Protein AF-A0A0Q9KCP9-F1 (afdb_monomer_lite)

Structure (mmCIF, N/CA/C/O backbone):
data_AF-A0A0Q9KCP9-F1
#
_entry.id   AF-A0A0Q9KCP9-F1
#
loop_
_atom_site.group_PDB
_atom_site.id
_atom_site.type_symbol
_atom_site.label_atom_id
_atom_site.label_alt_id
_atom_site.label_comp_id
_atom_site.label_asym_id
_atom_site.label_entity_id
_atom_site.label_seq_id
_atom_site.pdbx_PDB_ins_code
_atom_site.Cartn_x
_atom_site.Cartn_y
_atom_site.Cartn_z
_atom_site.occupancy
_atom_site.B_iso_or_equiv
_atom_site.auth_seq_id
_atom_site.auth_comp_id
_atom_site.auth_asym_id
_atom_site.auth_atom_id
_atom_site.pdbx_PDB_model_num
ATOM 1 N N . MET A 1 1 ? 23.880 4.879 -19.444 1.00 65.62 1 MET A N 1
ATOM 2 C CA . MET A 1 1 ? 23.329 4.225 -18.237 1.00 65.62 1 MET A CA 1
ATOM 3 C C . MET A 1 1 ? 23.981 2.859 -18.103 1.00 65.62 1 MET A C 1
ATOM 5 O O . MET A 1 1 ? 24.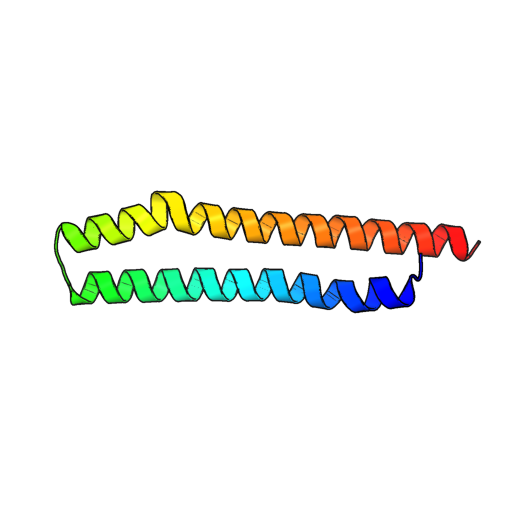157 2.213 -19.126 1.00 65.62 1 MET A O 1
ATOM 9 N N . ASN A 1 2 ? 24.380 2.426 -16.905 1.00 85.25 2 ASN A N 1
ATOM 10 C CA . ASN A 1 2 ? 24.867 1.055 -16.723 1.00 85.25 2 ASN A CA 1
ATOM 11 C C . ASN A 1 2 ? 23.653 0.130 -16.538 1.00 85.25 2 ASN A C 1
ATOM 13 O O . ASN A 1 2 ? 23.089 0.065 -15.447 1.00 85.25 2 ASN A O 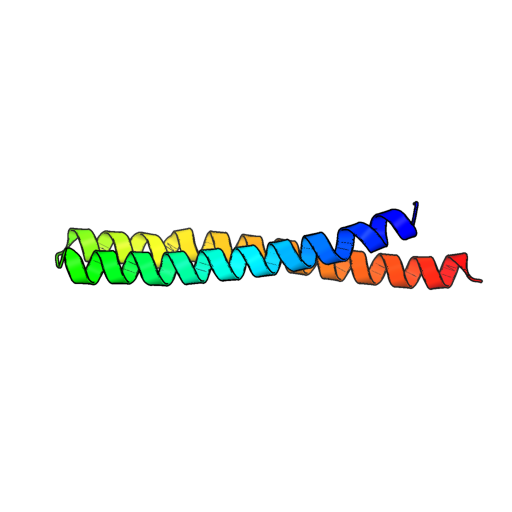1
ATOM 17 N N . LEU A 1 3 ? 23.223 -0.519 -17.624 1.00 85.56 3 LEU A N 1
ATOM 18 C CA . LEU A 1 3 ? 22.022 -1.360 -17.645 1.00 85.56 3 LEU A CA 1
ATOM 19 C C . LEU A 1 3 ? 22.087 -2.513 -16.639 1.00 85.56 3 LEU A C 1
ATOM 21 O O . LEU A 1 3 ? 21.049 -2.885 -16.105 1.00 85.56 3 LEU A O 1
ATOM 25 N N . ASP A 1 4 ? 23.273 -3.044 -16.344 1.00 87.75 4 ASP A N 1
ATOM 26 C CA . ASP A 1 4 ? 23.426 -4.163 -15.410 1.00 87.75 4 ASP A CA 1
ATOM 27 C C . ASP A 1 4 ? 23.206 -3.728 -13.961 1.00 87.75 4 ASP A C 1
ATOM 29 O O . ASP A 1 4 ? 22.523 -4.420 -13.207 1.00 87.75 4 ASP A O 1
ATOM 33 N N . ILE A 1 5 ? 23.695 -2.538 -13.589 1.00 90.00 5 ILE A N 1
ATOM 34 C CA . ILE A 1 5 ? 23.405 -1.945 -12.274 1.00 90.00 5 ILE A CA 1
ATOM 35 C C . ILE A 1 5 ? 21.898 -1.720 -12.129 1.00 90.00 5 ILE A C 1
ATOM 37 O O . ILE A 1 5 ? 21.302 -2.137 -11.142 1.00 90.00 5 ILE A O 1
ATOM 41 N N . VAL A 1 6 ? 21.262 -1.109 -13.131 1.00 89.19 6 VAL A N 1
ATOM 42 C CA . VAL A 1 6 ? 19.830 -0.777 -13.075 1.00 89.19 6 VAL A CA 1
ATOM 43 C C . VAL A 1 6 ? 18.953 -2.037 -13.048 1.00 89.19 6 VAL A C 1
ATOM 45 O O . VAL A 1 6 ? 18.006 -2.110 -12.266 1.00 89.19 6 VAL A O 1
ATOM 48 N N . LYS A 1 7 ? 19.303 -3.073 -13.823 1.00 90.25 7 LYS A N 1
ATOM 49 C CA . LYS A 1 7 ? 18.668 -4.400 -13.745 1.00 90.25 7 LYS A CA 1
ATOM 50 C C . LYS A 1 7 ? 18.817 -5.038 -12.363 1.00 90.25 7 LYS A C 1
ATOM 52 O O . LYS A 1 7 ? 17.903 -5.731 -11.934 1.00 90.25 7 LYS A O 1
ATOM 57 N N . GLY A 1 8 ? 19.936 -4.808 -11.675 1.00 93.50 8 GLY A N 1
ATOM 58 C CA . GLY A 1 8 ? 20.163 -5.285 -10.309 1.00 93.50 8 GLY A CA 1
ATOM 59 C C . GLY A 1 8 ? 19.325 -4.564 -9.244 1.00 93.50 8 GLY A C 1
ATOM 60 O O . GLY A 1 8 ? 19.011 -5.158 -8.213 1.00 93.50 8 GLY A O 1
ATOM 61 N N . GLU A 1 9 ? 18.931 -3.312 -9.485 1.00 92.88 9 GLU A N 1
ATOM 62 C CA . GLU A 1 9 ? 18.076 -2.543 -8.569 1.00 92.88 9 GLU A CA 1
ATOM 63 C C . GLU A 1 9 ? 16.583 -2.863 -8.733 1.00 92.88 9 GLU A C 1
ATOM 65 O O . GLU A 1 9 ? 15.848 -2.852 -7.745 1.00 92.88 9 GLU A O 1
ATOM 70 N N . LEU A 1 10 ? 16.130 -3.203 -9.947 1.00 93.38 10 LEU A N 1
ATOM 71 C CA . LEU A 1 10 ? 14.712 -3.450 -10.243 1.00 93.38 10 LEU A CA 1
ATOM 72 C C . LEU A 1 10 ? 14.048 -4.490 -9.303 1.00 93.38 10 LEU A C 1
ATOM 74 O O . LEU A 1 10 ? 12.977 -4.187 -8.772 1.00 93.38 10 LEU A O 1
ATOM 78 N N . PRO A 1 11 ? 14.656 -5.660 -9.004 1.00 95.31 11 PRO A N 1
ATOM 79 C CA . PRO A 1 11 ? 14.085 -6.614 -8.052 1.00 95.31 11 PRO A CA 1
ATOM 80 C C . PRO A 1 11 ? 13.959 -6.059 -6.630 1.00 95.31 11 PRO A C 1
ATOM 82 O O . PRO A 1 11 ? 13.042 -6.425 -5.903 1.00 95.31 11 PRO A O 1
ATOM 85 N N . LYS A 1 12 ? 14.849 -5.149 -6.215 1.00 95.44 12 LYS A N 1
ATOM 86 C CA . LYS A 1 12 ? 14.768 -4.535 -4.882 1.00 95.44 12 LYS A CA 1
ATOM 87 C C . LYS A 1 12 ? 13.539 -3.638 -4.775 1.00 95.44 12 LYS A C 1
ATOM 89 O O . LYS A 1 12 ? 12.881 -3.632 -3.745 1.00 95.44 12 LYS A O 1
ATOM 94 N N . TRP A 1 13 ? 13.207 -2.909 -5.839 1.00 94.69 13 TRP A N 1
ATOM 95 C CA . TRP A 1 13 ? 12.024 -2.045 -5.869 1.00 94.69 13 TRP A CA 1
ATOM 96 C C . TRP A 1 13 ? 10.729 -2.861 -5.921 1.00 94.69 13 TRP A C 1
ATOM 98 O O . TRP A 1 13 ? 9.760 -2.512 -5.252 1.00 94.69 13 TRP A O 1
ATOM 108 N N . GLN A 1 14 ? 10.742 -3.996 -6.628 1.00 95.25 14 GLN A N 1
ATOM 109 C CA . GLN A 1 14 ? 9.654 -4.979 -6.577 1.00 95.25 14 GLN A CA 1
ATOM 110 C C . GLN A 1 14 ? 9.433 -5.498 -5.153 1.00 95.25 14 GLN A C 1
ATOM 112 O O . GLN A 1 14 ? 8.296 -5.525 -4.685 1.00 95.25 14 GLN A O 1
ATOM 117 N N . ASN A 1 15 ? 10.514 -5.843 -4.448 1.00 97.44 15 ASN A N 1
ATOM 118 C CA . ASN A 1 15 ? 10.434 -6.282 -3.057 1.00 97.44 15 ASN A CA 1
ATOM 119 C C . ASN A 1 15 ? 9.893 -5.174 -2.143 1.00 97.44 15 ASN A C 1
ATOM 121 O O . ASN A 1 15 ? 9.028 -5.451 -1.327 1.00 97.44 15 ASN A O 1
ATOM 125 N N . LEU A 1 16 ? 10.290 -3.909 -2.334 1.00 96.94 16 LEU A N 1
ATOM 126 C CA . LEU A 1 16 ? 9.749 -2.790 -1.548 1.00 96.94 16 LEU A CA 1
ATOM 127 C C . LEU A 1 16 ? 8.222 -2.650 -1.681 1.00 96.94 16 LEU A C 1
ATOM 129 O O . LEU A 1 16 ? 7.547 -2.350 -0.697 1.00 96.94 16 LEU A O 1
ATOM 133 N N . ALA A 1 17 ? 7.653 -2.885 -2.868 1.00 97.06 17 ALA A N 1
ATOM 134 C CA . ALA A 1 17 ? 6.197 -2.886 -3.041 1.00 97.06 17 ALA A CA 1
ATOM 135 C C . ALA A 1 17 ? 5.518 -4.054 -2.295 1.00 97.06 17 ALA A C 1
ATOM 137 O O . ALA A 1 17 ? 4.428 -3.887 -1.746 1.00 97.06 17 ALA A O 1
ATOM 138 N N . GLN A 1 18 ? 6.164 -5.222 -2.240 1.00 97.44 18 GLN A N 1
ATOM 139 C CA . GLN A 1 18 ? 5.683 -6.384 -1.479 1.00 97.44 18 GLN A CA 1
ATOM 140 C C . GLN A 1 18 ? 5.812 -6.174 0.037 1.00 97.44 18 GLN A C 1
ATOM 142 O O . GLN A 1 18 ? 4.909 -6.537 0.795 1.00 97.44 18 GLN A O 1
ATOM 147 N N . ASP A 1 19 ? 6.892 -5.536 0.482 1.00 97.94 19 ASP A N 1
ATOM 148 C CA . ASP A 1 19 ? 7.098 -5.166 1.880 1.00 97.94 19 ASP A CA 1
ATOM 149 C C . ASP A 1 19 ? 6.018 -4.175 2.332 1.00 97.94 19 ASP A C 1
ATOM 151 O O . ASP A 1 19 ? 5.439 -4.341 3.404 1.00 97.94 19 ASP A O 1
ATOM 155 N N . LEU A 1 20 ? 5.664 -3.194 1.489 1.00 97.81 20 LEU A N 1
ATOM 156 C CA . LEU A 1 20 ? 4.549 -2.279 1.758 1.00 97.81 20 LEU A CA 1
ATOM 157 C C . LEU A 1 20 ? 3.209 -3.013 1.883 1.00 97.81 20 LEU A C 1
ATOM 159 O O . LEU A 1 20 ? 2.447 -2.715 2.799 1.00 97.81 20 LEU A O 1
ATOM 163 N N . GLU A 1 21 ? 2.926 -3.992 1.021 1.00 97.81 21 GLU A N 1
ATOM 164 C CA . GLU A 1 21 ? 1.720 -4.828 1.144 1.00 97.81 21 GLU A CA 1
ATOM 165 C C . GLU A 1 21 ? 1.691 -5.600 2.473 1.00 97.81 21 GLU A C 1
ATOM 167 O O . GLU A 1 21 ? 0.660 -5.666 3.151 1.00 97.81 21 GLU A O 1
ATOM 172 N N . THR A 1 22 ? 2.841 -6.141 2.879 1.00 98.31 22 THR A N 1
ATOM 173 C CA . THR A 1 22 ? 2.996 -6.864 4.148 1.00 98.31 22 THR A CA 1
ATOM 174 C C . THR A 1 22 ? 2.767 -5.939 5.343 1.00 98.31 22 THR A C 1
ATOM 176 O O . THR A 1 22 ? 2.073 -6.315 6.291 1.00 98.31 22 THR A O 1
ATOM 179 N N . VAL A 1 23 ? 3.294 -4.712 5.291 1.00 98.06 23 VAL A N 1
ATOM 180 C CA . VAL A 1 23 ? 3.066 -3.683 6.314 1.00 98.06 23 VAL A CA 1
ATOM 181 C C . VAL A 1 23 ? 1.588 -3.312 6.388 1.00 98.06 23 VAL A C 1
ATOM 183 O O . VAL A 1 23 ? 1.030 -3.326 7.481 1.00 98.06 23 VAL A O 1
ATOM 186 N N . ILE A 1 24 ? 0.935 -3.039 5.254 1.00 98.00 24 ILE A N 1
ATOM 187 C CA . ILE A 1 24 ? -0.497 -2.700 5.211 1.00 98.00 24 ILE A CA 1
ATOM 188 C C . ILE A 1 24 ? -1.327 -3.812 5.857 1.00 98.00 24 ILE A C 1
ATOM 190 O O . ILE A 1 24 ? -2.133 -3.534 6.740 1.00 98.00 24 ILE A O 1
ATOM 194 N N . THR A 1 25 ? -1.075 -5.068 5.483 1.00 98.19 25 THR A N 1
ATOM 195 C CA . THR A 1 25 ? -1.790 -6.235 6.025 1.00 98.19 25 THR A CA 1
ATOM 196 C C . THR A 1 25 ? -1.548 -6.417 7.527 1.00 98.19 25 THR A C 1
ATOM 198 O O . THR A 1 25 ? -2.466 -6.737 8.287 1.00 98.19 25 THR A O 1
ATOM 201 N N . SER A 1 26 ? -0.311 -6.193 7.977 1.00 98.12 26 SER A N 1
ATOM 202 C CA . SER A 1 26 ? 0.046 -6.294 9.395 1.00 98.12 26 SER A CA 1
ATOM 203 C C . SER A 1 26 ? -0.647 -5.216 10.223 1.00 98.12 26 SER A C 1
ATOM 205 O O . SER A 1 26 ? -1.178 -5.515 11.290 1.00 98.12 26 SER A O 1
ATOM 207 N N . VAL A 1 27 ? -0.690 -3.976 9.726 1.00 97.81 27 VAL A N 1
ATOM 208 C CA . VAL A 1 27 ? -1.381 -2.880 10.412 1.00 97.81 27 VAL A CA 1
ATOM 209 C C . VAL A 1 27 ? -2.896 -3.089 10.383 1.00 97.81 27 VAL A C 1
ATOM 211 O O . VAL A 1 27 ? -3.522 -2.912 11.421 1.00 97.81 27 VAL A O 1
ATOM 214 N N . ASP A 1 28 ? -3.477 -3.549 9.266 1.00 97.50 28 ASP A N 1
ATOM 215 C CA . ASP A 1 28 ? -4.896 -3.941 9.189 1.00 97.50 28 ASP A CA 1
ATOM 216 C C . ASP A 1 28 ? -5.246 -4.943 10.310 1.00 97.50 28 ASP A C 1
ATOM 218 O O . ASP A 1 28 ? -6.231 -4.762 11.027 1.00 97.50 28 ASP A O 1
ATOM 222 N N . THR A 1 29 ? -4.397 -5.957 10.515 1.00 97.94 29 THR A N 1
ATOM 223 C CA . THR A 1 29 ? -4.576 -6.970 11.569 1.00 97.94 29 THR A CA 1
ATOM 224 C C . THR A 1 29 ? -4.465 -6.360 12.969 1.00 97.94 29 THR A C 1
ATOM 226 O O . THR A 1 29 ? -5.360 -6.533 13.791 1.00 97.94 29 THR A O 1
ATOM 229 N N . GLN A 1 30 ? -3.401 -5.600 13.240 1.00 97.25 30 GLN A N 1
ATOM 230 C CA . GLN A 1 30 ? -3.142 -5.019 14.564 1.00 97.25 30 GLN A CA 1
ATOM 231 C C . GLN A 1 30 ? -4.180 -3.967 14.966 1.00 97.25 30 GLN A C 1
ATOM 233 O O . GLN A 1 30 ? -4.529 -3.859 16.140 1.00 97.25 30 GLN A O 1
ATOM 238 N N . VAL A 1 31 ? -4.692 -3.193 14.005 1.00 96.94 31 VAL A N 1
ATOM 239 C CA . VAL A 1 31 ? -5.770 -2.225 14.239 1.00 96.94 31 VAL A CA 1
ATOM 240 C C . VAL A 1 31 ? -7.050 -2.944 14.653 1.00 96.94 31 VAL A C 1
ATOM 242 O O . VAL A 1 31 ? -7.709 -2.509 15.597 1.00 96.94 31 VAL A O 1
ATOM 245 N N . GLN A 1 32 ? -7.377 -4.062 14.000 1.00 95.12 32 GLN A N 1
ATOM 246 C CA . GLN A 1 32 ? -8.543 -4.857 14.374 1.00 95.12 32 GLN A CA 1
ATOM 247 C C . GLN A 1 32 ? -8.366 -5.523 15.746 1.00 95.12 32 GLN A C 1
ATOM 249 O O . GLN A 1 32 ? -9.259 -5.425 16.581 1.00 95.12 32 GLN A O 1
ATOM 254 N N . GLU A 1 33 ? -7.205 -6.122 16.023 1.00 96.25 33 GLU A N 1
ATOM 255 C CA . GLU A 1 33 ? -6.901 -6.716 17.334 1.00 96.25 33 GLU A CA 1
ATOM 256 C C . GLU A 1 33 ? -6.981 -5.682 18.469 1.00 96.25 33 GLU A C 1
ATOM 258 O O . GLU A 1 33 ? -7.524 -5.965 19.539 1.00 96.25 33 GLU A O 1
ATOM 263 N N . ALA A 1 34 ? -6.484 -4.462 18.238 1.00 94.06 34 ALA A N 1
ATOM 264 C CA . ALA A 1 34 ? -6.593 -3.367 19.197 1.00 94.06 34 ALA A CA 1
ATOM 265 C C . ALA A 1 34 ? -8.055 -2.960 19.438 1.00 94.06 34 ALA A C 1
ATOM 267 O O . ALA A 1 34 ? -8.441 -2.704 20.582 1.00 94.06 34 ALA A O 1
ATOM 268 N N . ASN A 1 35 ? -8.872 -2.927 18.380 1.00 95.69 35 ASN A N 1
ATOM 269 C CA . ASN A 1 35 ? -10.295 -2.631 18.490 1.00 95.69 35 ASN A CA 1
ATOM 270 C C . ASN A 1 35 ? -11.042 -3.686 19.310 1.00 95.69 35 ASN A C 1
ATOM 272 O O . ASN A 1 35 ? -11.768 -3.338 20.240 1.00 95.69 35 ASN A O 1
ATOM 276 N N . ASP A 1 36 ? -10.794 -4.960 19.015 1.00 94.81 36 ASP A N 1
ATOM 277 C CA . ASP A 1 36 ? -11.427 -6.098 19.683 1.00 94.81 36 ASP A CA 1
ATOM 278 C C . ASP A 1 36 ? -11.011 -6.216 21.162 1.00 94.81 36 ASP A C 1
ATOM 280 O O . ASP A 1 36 ? -11.751 -6.770 21.976 1.00 94.81 36 ASP A O 1
ATOM 284 N N . ALA A 1 37 ? -9.834 -5.700 21.537 1.00 95.12 37 ALA A N 1
ATOM 285 C CA . ALA A 1 37 ? -9.355 -5.690 22.918 1.00 95.12 37 ALA A CA 1
ATOM 286 C C . ALA A 1 37 ? -9.890 -4.501 23.735 1.00 95.12 37 ALA A C 1
ATOM 288 O O . ALA A 1 37 ? -10.239 -4.668 24.906 1.00 95.12 37 ALA A O 1
ATOM 289 N N . TRP A 1 38 ? -9.942 -3.301 23.146 1.00 91.56 38 TRP A N 1
ATOM 290 C CA . TRP A 1 38 ? -10.382 -2.089 23.845 1.00 91.56 38 TRP A CA 1
ATOM 291 C C . TRP A 1 38 ? -11.912 -2.026 23.943 1.00 91.56 38 TRP A C 1
ATOM 293 O O . TRP A 1 38 ? -12.434 -1.823 25.037 1.00 91.56 38 TRP A O 1
ATOM 303 N N . ASN A 1 39 ? -12.629 -2.263 22.841 1.00 85.38 39 ASN A N 1
ATOM 304 C CA . ASN A 1 39 ? -14.087 -2.155 22.729 1.00 85.38 39 ASN A CA 1
ATOM 305 C C . ASN A 1 39 ? -14.654 -0.820 23.253 1.00 85.38 39 ASN A C 1
ATOM 307 O O . ASN A 1 39 ? -15.106 -0.715 24.397 1.00 85.38 39 ASN A O 1
ATOM 311 N N . GLY A 1 40 ? -14.699 0.204 22.399 1.00 92.50 40 GLY A N 1
ATOM 312 C CA . GLY A 1 40 ? -15.407 1.443 22.711 1.00 92.50 40 GLY A CA 1
ATOM 313 C C . GLY A 1 40 ? -15.331 2.510 21.615 1.00 92.50 40 GLY A C 1
ATOM 314 O O . GLY A 1 40 ? -14.634 2.337 20.621 1.00 92.50 40 GLY A O 1
ATOM 315 N N . PRO A 1 41 ? -15.995 3.663 21.811 1.00 93.56 41 PRO A N 1
ATOM 316 C CA . PRO A 1 41 ? -16.057 4.721 20.797 1.00 93.56 41 PRO A CA 1
ATOM 317 C C . PRO A 1 41 ? -14.684 5.247 20.350 1.00 93.56 41 PRO A C 1
ATOM 319 O O . PRO A 1 41 ? -14.512 5.646 19.200 1.00 93.56 41 PRO A O 1
ATOM 322 N N . ASP A 1 42 ? -13.701 5.247 21.253 1.00 93.31 42 ASP A N 1
ATOM 323 C CA . ASP A 1 42 ? -12.333 5.664 20.938 1.00 93.31 42 ASP A CA 1
ATOM 324 C C . ASP A 1 42 ? -11.620 4.646 20.036 1.00 93.31 42 ASP A C 1
ATOM 326 O O . ASP A 1 42 ? -10.881 5.043 19.133 1.00 93.31 42 ASP A O 1
ATOM 330 N N . SER A 1 43 ? -11.869 3.345 20.228 1.00 94.44 43 SER A N 1
ATOM 331 C CA . SER A 1 43 ? -11.304 2.303 19.369 1.00 94.44 43 SER A CA 1
ATOM 332 C C . SER A 1 43 ? -11.959 2.310 17.988 1.00 94.44 43 SER A C 1
ATOM 334 O O . SER A 1 43 ? -11.247 2.263 16.987 1.00 94.44 43 SER A O 1
ATOM 336 N N . ASP A 1 44 ? -13.277 2.521 17.916 1.00 95.19 44 ASP A N 1
ATOM 337 C CA . ASP A 1 44 ? -13.992 2.715 16.647 1.00 95.19 44 ASP A CA 1
ATOM 338 C C . ASP A 1 44 ? -13.424 3.910 15.865 1.00 95.19 44 ASP A C 1
ATOM 340 O O . ASP A 1 44 ? -13.224 3.844 14.648 1.00 95.19 44 ASP A O 1
ATOM 344 N N . LYS A 1 45 ? -13.113 5.010 16.565 1.00 95.06 45 LYS A N 1
ATOM 345 C CA . LYS A 1 45 ? -12.484 6.189 15.962 1.00 95.06 45 LYS A CA 1
ATOM 346 C C . LYS A 1 45 ? -11.076 5.882 15.451 1.00 95.06 45 LY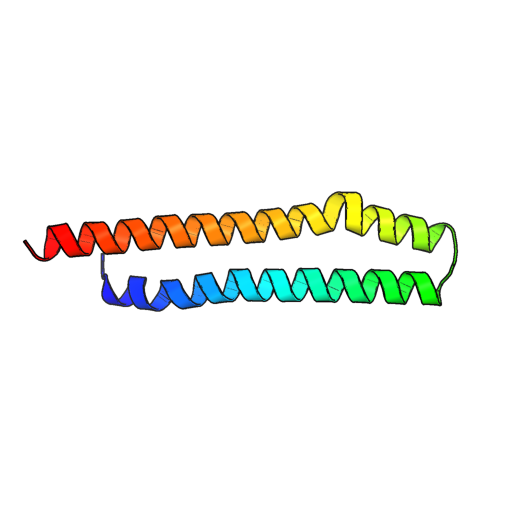S A C 1
ATOM 348 O O . LYS A 1 45 ? -10.743 6.294 14.343 1.00 95.06 45 LYS A O 1
ATOM 353 N N . PHE A 1 46 ? -10.273 5.146 16.214 1.00 94.75 46 PHE A N 1
ATOM 354 C CA . PHE A 1 46 ? -8.936 4.726 15.792 1.00 94.75 46 PHE A CA 1
ATOM 355 C C . PHE A 1 46 ? -8.979 3.853 14.525 1.00 94.75 46 PHE A C 1
ATOM 357 O O . PHE A 1 46 ? -8.227 4.096 13.578 1.00 94.75 46 PHE A O 1
ATOM 364 N N . VAL A 1 47 ? -9.913 2.897 14.452 1.00 96.69 47 VAL A N 1
ATOM 365 C CA . VAL A 1 47 ? -10.152 2.093 13.240 1.00 96.69 47 VAL A CA 1
ATOM 366 C C . VAL A 1 47 ? -10.559 2.985 12.067 1.00 96.69 47 VAL A C 1
ATOM 368 O O . VAL A 1 47 ? -10.034 2.829 10.962 1.00 96.69 47 VAL A O 1
ATOM 371 N N . ALA A 1 48 ? -11.458 3.946 12.293 1.00 96.44 48 ALA A N 1
ATOM 372 C CA . ALA A 1 48 ? -11.903 4.872 11.257 1.00 96.44 48 ALA A CA 1
ATOM 373 C C . ALA A 1 48 ? -10.767 5.773 10.738 1.00 96.44 48 ALA A C 1
ATOM 375 O O . ALA A 1 48 ? -10.687 6.013 9.534 1.00 96.44 48 ALA A O 1
ATOM 376 N N . GLU A 1 49 ? -9.868 6.242 11.608 1.00 95.94 49 GLU A N 1
ATOM 377 C CA . GLU A 1 49 ? -8.681 7.020 11.223 1.00 95.94 49 GLU A CA 1
ATOM 378 C C . GLU A 1 49 ? -7.720 6.185 10.360 1.00 95.94 49 GLU A C 1
ATOM 380 O O . GLU A 1 49 ? -7.275 6.634 9.295 1.00 95.94 49 GLU A O 1
ATOM 385 N N . TRP A 1 50 ? -7.457 4.936 10.762 1.00 96.56 50 TRP A N 1
ATOM 386 C CA . TRP A 1 50 ? -6.661 4.003 9.966 1.00 96.56 50 TRP A CA 1
ATOM 387 C C . TRP A 1 50 ? -7.274 3.762 8.578 1.00 96.56 50 TRP A C 1
ATOM 389 O O . TRP A 1 50 ? -6.608 3.982 7.561 1.00 96.56 50 TRP A O 1
ATOM 399 N N . GLN A 1 51 ? -8.545 3.355 8.523 1.00 94.88 51 GLN A N 1
ATOM 400 C CA . GLN A 1 51 ? -9.229 2.999 7.276 1.00 94.88 51 GLN A CA 1
ATOM 401 C C . GLN A 1 51 ? -9.459 4.210 6.363 1.00 94.88 51 GLN A C 1
ATOM 403 O O . GLN A 1 51 ? -9.343 4.094 5.142 1.00 94.88 51 GLN A O 1
ATOM 408 N N . GLY A 1 52 ? -9.782 5.368 6.943 1.00 93.62 52 GLY A N 1
ATOM 409 C CA . GLY A 1 52 ? -10.178 6.565 6.207 1.00 93.62 52 GLY A CA 1
ATOM 410 C C . GLY A 1 52 ? -9.014 7.357 5.617 1.00 93.62 52 GLY A C 1
ATOM 411 O O . GLY A 1 52 ? -9.195 8.035 4.606 1.00 93.62 52 GLY A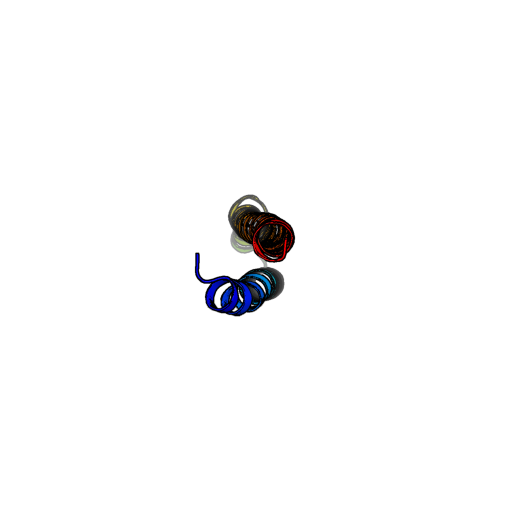 O 1
ATOM 412 N N . GLN A 1 53 ? -7.823 7.278 6.216 1.00 92.94 53 GLN A N 1
ATOM 413 C CA . GLN A 1 53 ? -6.688 8.104 5.804 1.00 92.94 53 GLN A CA 1
ATOM 414 C C . GLN A 1 53 ? -5.403 7.297 5.623 1.00 92.94 53 GLN A C 1
ATOM 416 O O . GLN A 1 53 ? -4.836 7.270 4.527 1.00 92.94 53 GLN A O 1
ATOM 421 N N . HIS A 1 54 ? -4.923 6.650 6.682 1.00 96.19 54 HIS A N 1
ATOM 422 C CA . HIS A 1 54 ? -3.563 6.107 6.712 1.00 96.19 54 HIS A CA 1
ATOM 423 C C . HIS A 1 54 ? -3.376 4.913 5.776 1.00 96.19 54 HIS A C 1
ATOM 425 O O . HIS A 1 54 ? -2.388 4.850 5.038 1.00 96.19 54 HIS A O 1
ATOM 431 N N . ARG A 1 55 ? -4.362 4.014 5.723 1.00 97.62 55 ARG A N 1
ATOM 432 C CA . ARG A 1 55 ? -4.340 2.864 4.819 1.00 97.62 55 ARG A CA 1
ATOM 433 C C . ARG A 1 55 ? -4.246 3.298 3.358 1.00 97.62 55 ARG A C 1
ATOM 435 O O . ARG A 1 55 ? -3.416 2.788 2.610 1.00 97.62 55 ARG A O 1
ATOM 442 N N . ALA A 1 56 ? -5.057 4.278 2.955 1.00 96.81 56 ALA A N 1
ATOM 443 C CA . ALA A 1 56 ? -5.066 4.788 1.586 1.00 96.81 56 ALA A CA 1
ATOM 444 C C . ALA A 1 56 ? -3.729 5.441 1.195 1.00 96.81 56 ALA A C 1
ATOM 446 O O . ALA A 1 56 ? -3.273 5.277 0.064 1.00 96.81 56 ALA A O 1
ATOM 447 N N . GLN A 1 57 ? -3.067 6.135 2.126 1.00 97.25 57 GLN A N 1
ATOM 448 C CA . GLN A 1 57 ? -1.747 6.727 1.890 1.00 97.25 57 GLN A CA 1
ATOM 449 C C . GLN A 1 57 ? -0.673 5.660 1.637 1.00 97.25 57 GLN A C 1
ATOM 451 O O . GLN A 1 57 ? 0.132 5.812 0.717 1.00 97.25 57 GLN A O 1
ATOM 456 N N . LEU A 1 58 ? -0.683 4.562 2.401 1.00 97.31 58 LEU A N 1
ATOM 457 C CA . LEU A 1 58 ? 0.252 3.450 2.202 1.00 97.31 58 LEU A CA 1
ATOM 458 C C . LEU A 1 58 ? -0.024 2.685 0.904 1.00 97.31 58 LEU A C 1
ATOM 460 O O . LEU A 1 58 ? 0.914 2.374 0.170 1.00 97.31 58 LEU A O 1
ATOM 464 N N . VAL A 1 59 ? -1.298 2.452 0.573 1.00 98.06 59 VAL A N 1
ATOM 465 C CA . VAL A 1 59 ? -1.690 1.887 -0.729 1.00 98.06 59 VAL A CA 1
ATOM 466 C C . VAL A 1 59 ? -1.204 2.788 -1.869 1.00 98.06 59 VAL A C 1
ATOM 468 O O . VAL A 1 59 ? -0.613 2.298 -2.826 1.00 98.06 59 VAL A O 1
ATOM 471 N N . GLY A 1 60 ? -1.367 4.108 -1.744 1.00 97.62 60 GLY A N 1
ATOM 472 C CA . GLY A 1 60 ? -0.855 5.067 -2.722 1.00 97.62 60 GLY A CA 1
ATOM 473 C C . GLY A 1 60 ? 0.667 4.996 -2.883 1.00 97.62 60 GLY A C 1
ATOM 474 O O . GLY A 1 60 ? 1.164 4.987 -4.008 1.00 97.62 60 GLY A O 1
ATOM 475 N N . ALA A 1 61 ? 1.413 4.883 -1.780 1.00 97.50 61 ALA A N 1
ATOM 476 C CA . ALA A 1 61 ? 2.864 4.705 -1.818 1.00 97.50 61 ALA A CA 1
ATOM 477 C C . ALA A 1 61 ? 3.267 3.406 -2.535 1.00 97.50 61 ALA A C 1
ATOM 479 O O . ALA A 1 61 ? 4.155 3.431 -3.388 1.00 97.50 61 ALA A O 1
ATOM 480 N N . LYS A 1 62 ? 2.579 2.292 -2.255 1.00 98.06 62 LYS A N 1
ATOM 481 C CA . LYS A 1 62 ? 2.792 1.013 -2.943 1.00 98.06 62 LYS A CA 1
ATOM 482 C C . LYS A 1 62 ? 2.578 1.154 -4.453 1.00 98.06 62 LYS A C 1
ATOM 484 O O . LYS A 1 62 ? 3.465 0.798 -5.225 1.00 98.06 62 LYS A O 1
ATOM 489 N N . THR A 1 63 ? 1.461 1.751 -4.871 1.00 97.81 63 THR A N 1
ATOM 490 C CA . THR A 1 63 ? 1.150 1.978 -6.292 1.00 97.81 63 THR A CA 1
ATOM 491 C C . THR A 1 63 ? 2.202 2.846 -6.987 1.00 97.81 63 THR A C 1
ATOM 493 O O . THR A 1 63 ? 2.571 2.574 -8.128 1.00 97.81 63 THR A O 1
ATOM 496 N N . LEU A 1 64 ? 2.742 3.865 -6.310 1.00 98.12 64 LEU A N 1
ATOM 497 C CA . LEU A 1 64 ? 3.836 4.673 -6.859 1.00 98.12 64 LEU A CA 1
ATOM 498 C C . LEU A 1 64 ? 5.097 3.835 -7.113 1.00 98.12 64 LEU A C 1
ATOM 500 O O . LEU A 1 64 ? 5.707 3.963 -8.175 1.00 98.12 64 LEU A O 1
ATOM 504 N N . VAL A 1 65 ? 5.472 2.951 -6.183 1.00 97.25 65 VAL A N 1
ATOM 505 C CA . VAL A 1 65 ? 6.624 2.047 -6.355 1.00 97.25 65 VAL A CA 1
ATOM 506 C C . VAL A 1 65 ? 6.382 1.048 -7.491 1.00 97.25 65 VAL A C 1
ATOM 508 O O . VAL A 1 65 ? 7.281 0.805 -8.301 1.00 97.25 65 VAL A O 1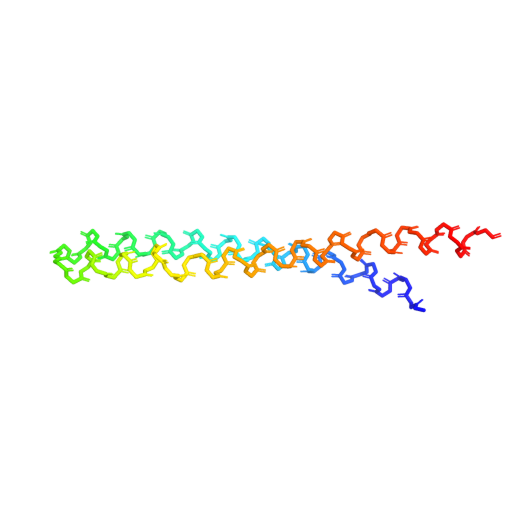
ATOM 511 N N . GLU A 1 66 ? 5.168 0.511 -7.613 1.00 97.50 66 GLU A N 1
ATOM 512 C CA . GLU A 1 66 ? 4.779 -0.375 -8.718 1.00 97.50 66 GLU A CA 1
ATOM 513 C C . GLU A 1 66 ? 4.877 0.337 -10.077 1.00 97.50 66 GLU A C 1
ATOM 515 O O . GLU A 1 66 ? 5.444 -0.212 -11.024 1.00 97.50 66 GLU A O 1
ATOM 520 N N . HIS A 1 67 ? 4.412 1.586 -10.172 1.00 97.31 67 HIS A N 1
ATOM 521 C CA . HIS A 1 67 ? 4.526 2.395 -11.390 1.00 97.31 67 HIS A CA 1
ATOM 522 C C . HIS A 1 67 ? 5.981 2.702 -11.762 1.00 97.31 67 HIS A C 1
ATOM 524 O O . HIS A 1 67 ? 6.349 2.600 -12.937 1.00 97.31 67 HIS A O 1
ATOM 530 N N . LEU A 1 68 ? 6.820 3.052 -10.781 1.00 95.12 68 LEU A N 1
ATOM 531 C CA . LEU A 1 68 ? 8.253 3.267 -11.003 1.00 95.12 68 LEU A CA 1
ATOM 532 C C . LEU A 1 68 ? 8.925 1.995 -11.519 1.00 95.12 68 LEU A C 1
ATOM 534 O O . LEU A 1 68 ? 9.678 2.041 -12.487 1.00 95.12 68 LEU A O 1
ATOM 538 N N . THR A 1 69 ? 8.598 0.854 -10.918 1.00 95.44 69 THR A N 1
ATOM 539 C CA . THR A 1 69 ? 9.107 -0.459 -11.322 1.00 95.44 69 THR A CA 1
ATOM 540 C C . THR A 1 69 ? 8.688 -0.811 -12.751 1.00 95.44 69 THR A C 1
ATOM 542 O O . THR A 1 69 ? 9.519 -1.246 -13.548 1.00 95.44 69 THR A O 1
ATOM 545 N N . ALA A 1 70 ? 7.419 -0.596 -13.106 1.00 95.88 70 ALA A N 1
ATOM 546 C CA . ALA A 1 70 ? 6.915 -0.853 -14.454 1.00 95.88 70 ALA A CA 1
ATOM 547 C C . ALA A 1 70 ? 7.596 0.046 -15.499 1.00 95.88 70 ALA A C 1
ATOM 549 O O . ALA A 1 70 ? 8.039 -0.438 -16.543 1.00 95.88 70 ALA A O 1
ATOM 550 N N . THR A 1 71 ? 7.736 1.339 -15.190 1.00 95.00 71 THR A N 1
ATOM 551 C CA . THR A 1 71 ? 8.409 2.317 -16.058 1.00 95.00 71 THR A CA 1
ATOM 552 C C . THR A 1 71 ? 9.872 1.935 -16.269 1.00 95.00 71 THR A C 1
ATOM 554 O O . THR A 1 71 ? 10.329 1.829 -17.406 1.00 95.00 71 THR A O 1
ATOM 557 N N . LEU A 1 72 ? 10.589 1.630 -15.185 1.00 92.25 72 LEU A N 1
ATOM 558 C CA . LEU A 1 72 ? 11.991 1.229 -15.239 1.00 92.25 72 LEU A CA 1
ATOM 559 C C . LEU A 1 72 ? 12.186 -0.069 -16.037 1.00 92.25 72 LEU A C 1
ATOM 561 O O . LEU A 1 72 ? 13.095 -0.160 -16.860 1.00 92.25 72 LEU A O 1
ATOM 565 N N . GLY A 1 73 ? 11.317 -1.064 -15.842 1.00 94.00 73 GLY A N 1
ATOM 566 C CA . GLY A 1 73 ? 11.345 -2.314 -16.605 1.00 94.00 73 GLY A CA 1
ATOM 567 C C . GLY A 1 73 ? 11.152 -2.103 -18.113 1.00 94.00 73 GLY A C 1
ATOM 568 O O . GLY A 1 73 ? 11.854 -2.721 -18.923 1.00 94.00 73 GLY A O 1
ATOM 569 N N . HIS A 1 74 ? 10.253 -1.191 -18.495 1.00 93.44 74 HIS A N 1
ATOM 570 C CA . HIS A 1 74 ? 10.054 -0.802 -19.891 1.00 93.44 74 HIS A CA 1
ATOM 571 C C . HIS A 1 74 ? 11.305 -0.120 -20.472 1.00 93.44 74 HIS A C 1
ATOM 573 O O . HIS A 1 74 ? 11.785 -0.512 -21.536 1.00 93.44 74 HIS A O 1
ATOM 579 N N . GLU A 1 75 ? 11.888 0.846 -19.758 1.00 91.62 75 GLU A N 1
ATOM 580 C CA . GLU A 1 75 ? 13.093 1.560 -20.203 1.00 91.62 75 GLU A CA 1
ATOM 581 C C . GLU A 1 75 ? 14.320 0.649 -20.340 1.00 91.62 75 GLU A C 1
ATOM 583 O O . GLU A 1 75 ? 15.071 0.768 -21.311 1.00 91.62 75 GLU A O 1
ATOM 588 N N . ILE A 1 76 ? 14.516 -0.294 -19.409 1.00 91.25 76 ILE A N 1
ATOM 589 C CA . ILE A 1 76 ? 15.578 -1.308 -19.497 1.00 91.25 76 ILE A CA 1
ATOM 590 C C . ILE A 1 76 ? 15.417 -2.138 -20.774 1.00 91.25 76 ILE A C 1
ATOM 592 O O . ILE A 1 76 ? 16.402 -2.397 -21.470 1.00 91.25 76 ILE A O 1
ATOM 596 N N . THR A 1 77 ? 14.188 -2.570 -21.069 1.00 90.25 77 THR A N 1
ATOM 597 C CA . THR A 1 77 ? 13.885 -3.389 -22.250 1.00 90.25 77 THR A CA 1
ATOM 598 C C . THR A 1 77 ? 14.195 -2.630 -23.535 1.00 90.25 77 THR A C 1
ATOM 600 O O . THR A 1 77 ? 14.903 -3.144 -24.402 1.00 90.25 77 THR A O 1
ATOM 603 N N . GLU A 1 78 ? 13.731 -1.384 -23.635 1.00 91.06 78 GLU A N 1
ATOM 604 C CA . GLU A 1 78 ? 13.932 -0.565 -24.828 1.00 91.06 78 GLU A CA 1
ATOM 605 C C . GLU A 1 78 ? 15.408 -0.203 -25.038 1.00 91.06 78 GLU A C 1
ATOM 607 O O . GLU A 1 78 ? 15.929 -0.327 -26.147 1.00 91.06 78 GLU A O 1
A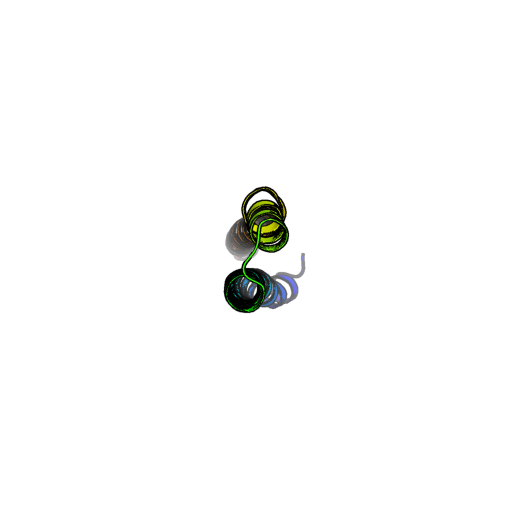TOM 612 N N . GLN A 1 79 ? 16.139 0.146 -23.974 1.00 86.25 79 GLN A N 1
ATOM 613 C CA . GLN A 1 79 ? 17.579 0.387 -24.091 1.00 86.25 79 GLN A CA 1
ATOM 614 C C . GLN A 1 79 ? 18.366 -0.876 -24.449 1.00 86.25 79 GLN A C 1
ATOM 616 O O . GLN A 1 79 ? 19.342 -0.782 -25.195 1.00 86.25 79 GLN A O 1
ATOM 621 N N . GLY A 1 80 ? 17.949 -2.049 -23.962 1.00 85.31 80 GLY A N 1
ATOM 622 C CA . GLY A 1 80 ? 18.531 -3.329 -24.366 1.00 85.31 80 GLY A CA 1
ATOM 623 C C . GLY A 1 80 ? 18.359 -3.601 -25.862 1.00 85.31 80 GLY A C 1
ATOM 624 O O . GLY A 1 80 ? 19.287 -4.084 -26.505 1.00 85.31 80 GLY A O 1
ATOM 625 N N . ARG A 1 81 ? 17.206 -3.226 -26.430 1.00 85.31 81 ARG A N 1
ATOM 626 C CA . ARG A 1 81 ? 16.917 -3.344 -27.866 1.00 85.31 81 ARG A CA 1
ATOM 627 C C . ARG A 1 81 ? 17.753 -2.380 -28.710 1.00 85.31 81 ARG A C 1
ATOM 629 O O . ARG A 1 81 ? 18.285 -2.788 -29.734 1.00 85.31 81 ARG A O 1
ATOM 636 N N . VAL A 1 82 ? 17.857 -1.116 -28.293 1.00 83.81 82 VAL A N 1
ATOM 637 C CA . VAL A 1 82 ? 18.590 -0.072 -29.035 1.00 83.81 82 VAL A CA 1
ATOM 638 C C . VAL A 1 82 ? 20.103 -0.268 -28.956 1.00 83.81 82 VAL A C 1
ATOM 640 O O . VAL A 1 82 ? 20.785 -0.059 -29.948 1.00 83.81 82 VAL A O 1
ATOM 643 N N . SER A 1 83 ? 20.632 -0.676 -27.800 1.00 76.69 83 SER A N 1
ATOM 644 C CA . SER A 1 83 ? 22.085 -0.829 -27.597 1.00 76.69 83 SER A CA 1
ATOM 645 C C . SER A 1 83 ? 22.635 -2.166 -28.106 1.00 76.69 83 SER A C 1
ATOM 647 O O . SER A 1 83 ? 23.848 -2.331 -28.188 1.00 76.69 83 SER A O 1
ATOM 649 N N . GLY A 1 84 ? 21.758 -3.138 -28.375 1.00 61.78 84 GLY A N 1
ATOM 650 C CA . GLY A 1 84 ? 22.107 -4.426 -28.979 1.00 61.78 84 GLY A CA 1
ATOM 651 C C . GLY A 1 84 ? 21.979 -4.465 -30.508 1.00 61.78 84 GLY A C 1
ATOM 652 O O . GLY A 1 84 ? 22.269 -5.510 -31.090 1.00 61.78 84 GLY A O 1
ATOM 653 N N . ALA A 1 85 ? 21.523 -3.372 -31.131 1.00 52.03 85 ALA A N 1
ATOM 654 C CA . ALA A 1 85 ? 21.486 -3.156 -32.581 1.00 52.03 85 ALA A CA 1
ATOM 655 C C . ALA A 1 85 ? 22.725 -2.373 -33.039 1.00 52.03 85 ALA A C 1
ATOM 657 O O . ALA A 1 85 ? 23.195 -2.649 -34.165 1.00 52.03 85 ALA A O 1
#

Secondary structure (DSSP, 8-state):
--HHHHHHHHHHHHHHHHHHHHHHHHHHHHHHHHHHHH-SHHHHHHHHHIIIIIHHHHHHHHHHHHHHHHHHHHHHHHHHHHHT-

pLDDT: mean 93.05, std 7.64, range [52.03, 98.31]

Sequence (85 aa):
MNLDIVKGELPKWQNLAQDLETVITSVDTQVQEANDAWNGPDSDKFVAEWQGQHRAQLVGAKTLVEHLTATLGHEITEQGRVSGA

Foldseek 3Di:
DPLVVLVVCLVVLVVVLVVLVVVLVVVLVVLVVQCVVPPDPVSVVSNCCCVVPVSVVSVVVSVVSVVVSVVSVVVSVVCCVVVVD

Radius of gyration: 19.2 Å; chains: 1; bounding box: 41×15×56 Å